Protein AF-A0A0U1KZV7-F1 (afdb_monomer_lite)

Radius of gyration: 24.05 Å; chains: 1; bounding box: 37×30×98 Å

Sequence (138 aa):
MQKAAKTYLAEHKTSRLTDEKVMAELAANLSADLVVVVELSQVRQDRMHTFWFDETYVASDIVLKCYAYSSLLDRFDMIKAVKYDRESESIDTNIDIIFKDLTEQMLVKLPYKRIPLAGFEKPDPLTTNLQQIKKLPD

Foldseek 3Di:
DVVQVVVCCVVCVVPPCLDLVNQLVVCVSVVHQKDKDKDFPDWDWDWDDDPVDPFIKIFTWTKMKMWMAGPVVRDIDIDIFTDGDIGTPVDPPPPVVVVVVSVVVRLVVPPPVDDPPPDDDPPDPVVVPPVVVPDDDD

Structure (mmCIF, N/CA/C/O backbone):
data_AF-A0A0U1KZV7-F1
#
_entry.id   AF-A0A0U1KZV7-F1
#
loop_
_atom_site.group_PDB
_atom_site.id
_atom_site.type_symbol
_atom_site.label_atom_id
_atom_site.label_alt_id
_atom_site.label_comp_id
_atom_site.label_asym_id
_atom_site.label_entity_id
_atom_site.label_seq_id
_atom_site.pdbx_PDB_ins_code
_atom_site.Cartn_x
_atom_site.Cartn_y
_atom_site.Cartn_z
_atom_site.occupancy
_atom_site.B_iso_or_equiv
_atom_site.auth_seq_id
_atom_site.auth_comp_id
_atom_site.auth_asym_id
_atom_site.auth_atom_id
_atom_site.pdbx_PDB_model_num
ATOM 1 N N . MET A 1 1 ? -1.461 -12.520 19.090 1.00 52.16 1 MET A N 1
ATOM 2 C CA . MET A 1 1 ? -1.944 -11.647 17.994 1.00 52.16 1 MET A CA 1
ATOM 3 C C . MET A 1 1 ? -1.812 -12.270 16.599 1.00 52.16 1 MET A C 1
ATOM 5 O O . MET A 1 1 ? -2.830 -12.378 15.935 1.00 52.16 1 MET A O 1
ATOM 9 N N . GLN A 1 2 ? -0.641 -12.761 16.155 1.00 58.41 2 GLN A N 1
ATOM 10 C CA . GLN A 1 2 ? -0.469 -13.280 14.774 1.00 58.41 2 GLN A CA 1
ATOM 11 C C . GLN A 1 2 ? -1.432 -14.414 14.361 1.00 58.41 2 GLN A C 1
ATOM 13 O O . GLN A 1 2 ? -1.822 -14.490 13.201 1.00 58.41 2 GLN A O 1
ATOM 18 N N . LYS A 1 3 ? -1.832 -15.292 15.294 1.00 67.81 3 LYS A N 1
ATOM 19 C CA . LYS A 1 3 ? -2.778 -16.387 15.014 1.00 67.81 3 LYS A CA 1
ATOM 20 C C . LYS A 1 3 ? -4.194 -15.869 14.726 1.00 67.81 3 LYS A C 1
ATOM 22 O O . LYS A 1 3 ? -4.798 -16.316 13.767 1.00 67.81 3 LYS A O 1
ATOM 27 N N . ALA A 1 4 ? -4.668 -14.882 15.491 1.00 64.19 4 ALA A N 1
ATOM 28 C CA . ALA A 1 4 ? -5.998 -14.291 15.325 1.00 64.19 4 ALA A CA 1
ATOM 29 C C . ALA A 1 4 ? -6.135 -13.541 13.990 1.00 64.19 4 ALA A C 1
ATOM 31 O O . ALA A 1 4 ? -7.103 -13.752 13.271 1.00 64.19 4 ALA A O 1
ATOM 32 N N . ALA A 1 5 ? -5.119 -12.758 13.607 1.00 65.62 5 ALA A N 1
ATOM 33 C CA . ALA A 1 5 ? -5.099 -12.075 12.312 1.00 65.62 5 ALA A CA 1
ATOM 34 C C . ALA A 1 5 ? -5.108 -13.066 11.132 1.00 65.62 5 ALA A C 1
ATOM 36 O O . ALA A 1 5 ? -5.839 -12.874 10.166 1.00 65.62 5 ALA A O 1
ATOM 37 N N . LYS A 1 6 ? -4.337 -14.162 11.224 1.00 68.88 6 LYS A N 1
ATOM 38 C CA . LYS A 1 6 ? -4.320 -15.217 10.196 1.00 68.88 6 LYS A CA 1
ATOM 39 C C . LYS A 1 6 ? -5.648 -15.971 10.104 1.00 68.88 6 LYS A C 1
ATOM 41 O O . LYS A 1 6 ? -6.075 -16.281 8.997 1.00 68.88 6 LYS A O 1
ATOM 46 N N . THR A 1 7 ? -6.289 -16.256 11.237 1.00 69.06 7 THR A N 1
ATOM 47 C CA . THR A 1 7 ? -7.605 -16.910 11.283 1.00 69.06 7 THR A CA 1
ATOM 48 C C . THR A 1 7 ? -8.684 -16.019 10.672 1.00 69.06 7 THR A C 1
ATOM 50 O O . THR A 1 7 ? -9.383 -16.470 9.771 1.00 69.06 7 THR A O 1
ATOM 53 N N . TYR A 1 8 ? -8.735 -14.738 11.048 1.00 67.69 8 TYR A N 1
ATOM 54 C CA . TYR A 1 8 ? -9.686 -13.784 10.473 1.00 67.69 8 TYR A CA 1
ATOM 55 C C . TYR A 1 8 ? -9.515 -13.658 8.954 1.00 67.69 8 TYR A C 1
ATOM 57 O O . TYR A 1 8 ? -10.482 -13.706 8.203 1.00 67.69 8 TYR A O 1
ATOM 65 N N . LEU A 1 9 ? -8.271 -13.573 8.474 1.00 67.25 9 LEU A N 1
ATOM 66 C CA . LEU A 1 9 ? -7.986 -13.480 7.041 1.00 67.25 9 LEU A CA 1
ATOM 67 C C . LEU A 1 9 ? -8.381 -14.755 6.274 1.00 67.25 9 LEU A C 1
ATOM 69 O O . LEU A 1 9 ? -8.718 -14.681 5.096 1.00 67.25 9 LEU A O 1
ATOM 73 N N . ALA A 1 10 ? -8.357 -15.921 6.929 1.00 67.31 10 ALA A N 1
ATOM 74 C CA . ALA A 1 10 ? -8.824 -17.179 6.352 1.00 67.31 10 ALA A CA 1
ATOM 75 C C . ALA A 1 10 ? -10.360 -17.272 6.308 1.00 67.31 10 ALA A C 1
ATOM 77 O O . ALA A 1 10 ? -10.899 -17.776 5.323 1.00 67.31 10 ALA A O 1
ATOM 78 N N . GLU A 1 11 ? -11.046 -16.764 7.335 1.00 66.12 11 GLU A N 1
ATOM 79 C CA . GLU A 1 11 ? -12.513 -16.748 7.455 1.00 66.12 11 GLU A CA 1
ATOM 80 C C . GLU A 1 11 ? -13.165 -15.691 6.548 1.00 66.12 11 GLU A C 1
ATOM 82 O O . GLU A 1 11 ? -14.258 -15.899 6.027 1.00 66.12 11 GLU A O 1
ATOM 87 N N . HIS A 1 12 ? -12.455 -14.594 6.280 1.00 64.62 12 HIS A N 1
ATOM 88 C CA . HIS A 1 12 ? -12.944 -13.429 5.541 1.00 64.62 12 HIS A CA 1
ATOM 89 C C . HIS A 1 12 ? -12.251 -13.228 4.183 1.00 64.62 12 HIS A C 1
ATOM 91 O O . HIS A 1 12 ? -12.159 -12.108 3.685 1.00 64.62 12 HIS A O 1
ATOM 97 N N . LYS A 1 13 ? -11.789 -14.313 3.541 1.00 57.16 13 LYS A N 1
ATOM 98 C CA . LYS A 1 13 ? -11.101 -14.285 2.228 1.00 57.16 13 LYS A CA 1
ATOM 99 C C . LYS A 1 13 ? -11.862 -13.548 1.116 1.00 57.16 13 LYS A C 1
ATOM 101 O O . LYS A 1 13 ? -11.240 -13.089 0.164 1.00 57.16 13 LYS A O 1
ATOM 106 N N . THR A 1 14 ? -13.188 -13.477 1.208 1.00 56.88 14 THR A N 1
ATOM 107 C CA . THR A 1 14 ? -14.071 -12.807 0.238 1.00 56.88 14 THR A CA 1
ATOM 108 C C . THR A 1 14 ? -14.452 -11.382 0.634 1.00 56.88 14 THR A C 1
ATOM 110 O O . THR A 1 14 ? -15.056 -10.673 -0.170 1.00 56.88 14 THR A O 1
ATOM 113 N N . SER A 1 15 ? -14.128 -10.949 1.852 1.00 64.25 15 SER A N 1
ATOM 114 C CA . SER A 1 15 ? -14.385 -9.588 2.317 1.00 64.25 15 SER A CA 1
ATOM 115 C C . SER A 1 15 ? -13.440 -8.617 1.619 1.00 64.25 15 SER A C 1
ATOM 117 O O . SER A 1 15 ? -12.231 -8.846 1.563 1.00 64.25 15 SER A O 1
ATOM 119 N N . ARG A 1 16 ? -13.961 -7.490 1.128 1.00 76.75 16 ARG A N 1
ATOM 120 C CA . ARG A 1 16 ? -13.117 -6.375 0.689 1.00 76.75 16 ARG A CA 1
ATOM 121 C C . ARG A 1 16 ? -12.458 -5.747 1.915 1.00 76.75 16 ARG A C 1
ATOM 123 O O . ARG A 1 16 ? -13.036 -4.899 2.580 1.00 76.75 16 ARG A O 1
ATOM 130 N N . LEU A 1 17 ? -11.227 -6.166 2.205 1.00 79.25 17 LEU A N 1
ATOM 131 C CA . LEU A 1 17 ? -10.412 -5.637 3.311 1.00 79.25 17 LEU A CA 1
ATOM 132 C C . LEU A 1 17 ? -10.091 -4.138 3.169 1.00 79.25 17 LEU A C 1
ATOM 134 O O . LEU A 1 17 ? -9.570 -3.538 4.099 1.00 79.25 17 LEU A O 1
ATOM 138 N N . THR A 1 18 ? -10.391 -3.545 2.014 1.00 82.12 18 THR A N 1
ATOM 139 C CA . THR A 1 18 ? -10.275 -2.111 1.731 1.00 82.12 18 THR A CA 1
ATOM 140 C C . THR A 1 18 ? -11.482 -1.301 2.208 1.00 82.12 18 THR A C 1
ATOM 142 O O . THR A 1 18 ? -11.434 -0.075 2.166 1.00 82.12 18 THR A O 1
ATOM 145 N N . ASP A 1 19 ? -12.579 -1.959 2.601 1.00 87.56 19 ASP A N 1
ATOM 146 C CA . ASP A 1 19 ? -13.789 -1.282 3.060 1.00 87.56 19 ASP A CA 1
ATOM 147 C C . ASP A 1 19 ? -13.629 -0.827 4.515 1.00 87.56 19 ASP A C 1
ATOM 149 O O . ASP A 1 19 ? -13.275 -1.611 5.397 1.00 87.56 19 ASP A O 1
ATOM 153 N N . GLU A 1 20 ? -13.970 0.433 4.778 1.00 88.69 20 GLU A N 1
ATOM 154 C CA . GLU A 1 20 ? -13.877 1.064 6.099 1.00 88.69 20 GLU A CA 1
ATOM 155 C C . GLU A 1 20 ? -14.544 0.235 7.203 1.00 88.69 20 GLU A C 1
ATOM 157 O O . GLU A 1 20 ? -13.929 -0.021 8.234 1.00 88.69 20 GLU A O 1
ATOM 162 N N . LYS A 1 21 ? -15.767 -0.261 6.967 1.00 89.56 21 LYS A N 1
ATOM 163 C CA . LYS A 1 21 ? -16.503 -1.079 7.947 1.00 89.56 21 LYS A CA 1
ATOM 164 C C . LYS A 1 21 ? -15.750 -2.353 8.320 1.00 89.56 21 LYS A C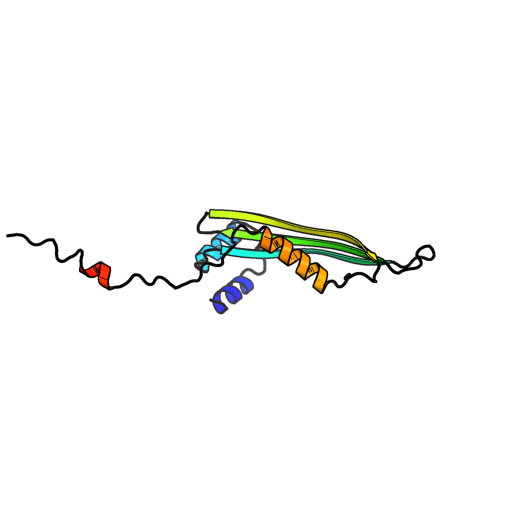 1
ATOM 166 O O . LYS A 1 21 ? -15.669 -2.695 9.493 1.00 89.56 21 LYS A O 1
ATOM 171 N N . VAL A 1 22 ? -15.160 -3.022 7.330 1.00 88.94 22 VAL A N 1
ATOM 172 C CA . VAL A 1 22 ? -14.393 -4.256 7.542 1.00 88.94 22 VAL A CA 1
ATOM 173 C C . VAL A 1 22 ? -13.108 -3.955 8.312 1.00 88.94 22 VAL A C 1
ATOM 175 O O . VAL A 1 22 ? -12.718 -4.726 9.186 1.00 88.94 22 VAL A O 1
ATOM 178 N N . MET A 1 23 ? -12.455 -2.827 8.024 1.00 89.75 23 MET A N 1
ATOM 179 C CA . MET A 1 23 ? -11.261 -2.396 8.754 1.00 89.75 23 MET A CA 1
ATOM 180 C C . MET A 1 23 ? -11.578 -1.974 10.194 1.00 89.75 23 MET A C 1
ATOM 182 O O . MET A 1 23 ? -10.802 -2.293 11.094 1.00 89.75 23 MET A O 1
ATOM 186 N N . ALA A 1 24 ? -12.719 -1.323 10.426 1.00 89.44 24 ALA A N 1
ATOM 187 C CA . ALA A 1 24 ? -13.199 -0.961 11.756 1.00 89.44 24 ALA A CA 1
ATOM 188 C C . ALA A 1 24 ? -13.547 -2.200 12.594 1.00 89.44 24 ALA A C 1
ATOM 190 O O . ALA A 1 24 ? -13.107 -2.322 13.738 1.00 89.44 24 ALA A O 1
ATOM 191 N N . GLU A 1 25 ? -14.253 -3.168 12.005 1.00 89.88 25 GLU A N 1
ATOM 192 C CA . GLU A 1 25 ? -14.519 -4.467 12.632 1.00 89.88 25 GLU A CA 1
ATOM 193 C C . GLU A 1 25 ? -13.220 -5.213 12.952 1.00 89.88 25 GLU A C 1
ATOM 195 O O . GLU A 1 25 ? -13.065 -5.742 14.053 1.00 89.88 25 GLU A O 1
ATOM 200 N N . LEU A 1 26 ? -12.247 -5.216 12.032 1.00 87.31 26 LEU A N 1
ATOM 201 C CA . LEU A 1 26 ? -10.937 -5.819 12.276 1.00 87.31 26 LEU A CA 1
ATOM 202 C C . LEU A 1 26 ? -10.212 -5.133 13.443 1.00 87.31 26 LEU A C 1
ATOM 204 O O . LEU A 1 26 ? -9.639 -5.817 14.293 1.00 87.31 26 LEU A O 1
ATOM 208 N N . ALA A 1 27 ? -10.247 -3.800 13.499 1.00 88.31 27 ALA A N 1
ATOM 209 C CA . ALA A 1 27 ? -9.641 -3.028 14.577 1.00 88.31 27 ALA A CA 1
ATOM 210 C C . ALA A 1 27 ? -10.268 -3.384 15.931 1.00 88.31 27 ALA A C 1
ATOM 212 O O . ALA A 1 27 ? -9.542 -3.643 16.890 1.00 88.31 27 ALA A O 1
ATOM 213 N N . ALA A 1 28 ? -11.598 -3.488 15.998 1.00 88.19 28 ALA A N 1
ATOM 214 C CA . ALA A 1 28 ? -12.313 -3.888 17.207 1.00 88.19 28 ALA A CA 1
ATOM 215 C C . ALA A 1 28 ? -11.988 -5.336 17.619 1.00 88.19 28 ALA A C 1
ATOM 217 O O . ALA A 1 28 ? -11.589 -5.586 18.760 1.00 88.19 28 ALA A O 1
ATOM 218 N N . ASN A 1 29 ? -12.075 -6.281 16.679 1.00 87.69 29 ASN A N 1
ATOM 219 C CA . ASN A 1 29 ? -11.855 -7.710 16.925 1.00 87.69 29 ASN A CA 1
ATOM 220 C C . ASN A 1 29 ? -10.423 -8.026 17.368 1.00 87.69 29 ASN A C 1
ATOM 222 O O . ASN A 1 29 ? -10.200 -8.927 18.178 1.00 87.69 29 ASN A O 1
ATOM 226 N N . LEU A 1 30 ? -9.441 -7.299 16.834 1.00 86.25 30 LEU A N 1
ATOM 227 C CA . LEU A 1 30 ? -8.032 -7.466 17.189 1.00 86.25 30 LEU A CA 1
ATOM 228 C C . LEU A 1 30 ? -7.573 -6.512 18.298 1.00 86.25 30 LEU A C 1
ATOM 230 O O . LEU A 1 30 ? -6.414 -6.603 18.706 1.00 86.25 30 LEU A O 1
ATOM 234 N N . SER A 1 31 ? -8.458 -5.632 18.780 1.00 86.25 31 SER A N 1
ATOM 235 C CA . SER A 1 31 ? -8.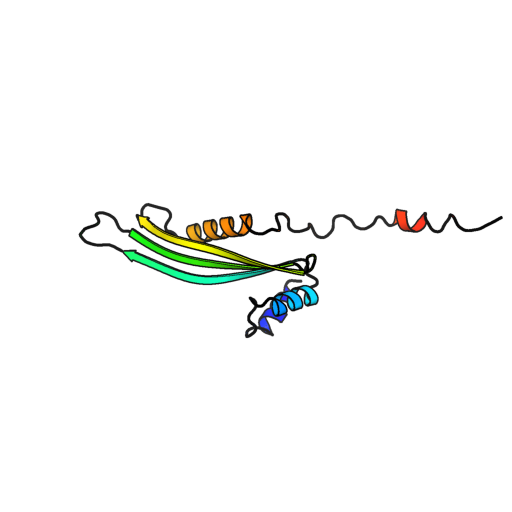128 -4.543 19.710 1.00 86.25 31 SER A CA 1
ATOM 236 C C . SER A 1 31 ? -6.909 -3.740 19.231 1.00 86.25 31 SER A C 1
ATOM 238 O O . SER A 1 31 ? -5.960 -3.517 19.979 1.00 86.25 31 SER A O 1
ATOM 240 N N . ALA A 1 32 ? -6.906 -3.382 17.945 1.00 84.19 32 ALA A N 1
ATOM 241 C CA . ALA A 1 32 ? -5.829 -2.649 17.298 1.00 84.19 32 ALA A CA 1
ATOM 242 C C . ALA A 1 32 ? -6.144 -1.147 17.239 1.00 84.19 32 ALA A C 1
ATOM 244 O O . ALA A 1 32 ? -7.244 -0.747 16.855 1.00 84.19 32 ALA A O 1
ATOM 245 N N . ASP A 1 33 ? -5.146 -0.316 17.547 1.00 85.50 33 ASP A N 1
ATOM 246 C CA . ASP A 1 33 ? -5.238 1.150 17.430 1.00 85.50 33 ASP A CA 1
ATOM 247 C C . ASP A 1 33 ? -5.274 1.619 15.963 1.00 85.50 33 ASP A C 1
ATOM 249 O O . ASP A 1 33 ? -5.795 2.689 15.627 1.00 85.50 33 ASP A O 1
ATOM 253 N N . LEU A 1 34 ? -4.679 0.808 15.083 1.00 85.81 34 LEU A N 1
ATOM 254 C CA . LEU A 1 34 ? -4.518 1.081 13.665 1.00 85.81 34 LEU A CA 1
ATOM 255 C C . LEU A 1 34 ? -4.582 -0.216 12.855 1.00 85.81 34 LEU A C 1
ATOM 257 O O . LEU A 1 34 ? -3.921 -1.204 13.184 1.00 85.81 34 LEU A O 1
ATOM 261 N N . VAL A 1 35 ? -5.312 -0.177 11.747 1.00 87.94 35 VAL A N 1
ATOM 262 C CA . VAL A 1 35 ? -5.323 -1.220 10.720 1.00 87.94 35 VAL A CA 1
ATOM 263 C C . VAL A 1 35 ? -4.833 -0.612 9.418 1.00 87.94 35 VAL A C 1
ATOM 265 O O . VAL A 1 35 ? -5.334 0.425 8.995 1.00 87.94 35 VAL A O 1
ATOM 268 N N . VAL A 1 36 ? -3.863 -1.264 8.777 1.00 88.12 36 VAL A N 1
ATOM 269 C CA . VAL A 1 36 ? -3.314 -0.842 7.485 1.00 88.12 36 VAL A CA 1
ATOM 270 C C . VAL A 1 36 ? -3.436 -1.987 6.489 1.00 88.12 36 VAL A C 1
ATOM 272 O O . VAL A 1 36 ? -3.044 -3.116 6.786 1.00 88.12 36 VAL A O 1
ATOM 275 N N . VAL A 1 37 ? -3.964 -1.691 5.306 1.00 88.88 37 VAL A N 1
ATOM 276 C CA . VAL A 1 37 ? -4.107 -2.627 4.190 1.00 88.88 37 VAL A CA 1
ATOM 277 C C . VAL A 1 37 ? -3.452 -2.013 2.962 1.00 88.88 37 VAL A C 1
ATOM 279 O O . VAL A 1 37 ? -3.743 -0.879 2.595 1.00 88.88 37 VAL A O 1
ATOM 282 N N . VAL A 1 38 ? -2.561 -2.766 2.320 1.00 88.31 38 VAL A N 1
ATOM 283 C CA . VAL A 1 38 ? -1.899 -2.347 1.082 1.00 88.31 38 VAL A CA 1
ATOM 284 C C . VAL A 1 38 ? -2.466 -3.157 -0.075 1.00 88.31 38 VAL A C 1
ATOM 286 O O . VAL A 1 38 ? -2.464 -4.386 -0.043 1.00 88.31 38 VAL A O 1
ATOM 289 N N . GLU A 1 39 ? -2.949 -2.461 -1.096 1.00 90.00 39 GLU A N 1
ATOM 290 C CA . GLU A 1 39 ? -3.461 -3.035 -2.333 1.00 90.00 39 GLU A CA 1
ATOM 291 C C . GLU A 1 39 ? -2.524 -2.677 -3.485 1.00 90.00 39 GLU A C 1
ATOM 293 O O . GLU A 1 39 ? -2.271 -1.503 -3.784 1.00 90.00 39 GLU A O 1
ATOM 298 N N . LEU A 1 40 ? -2.056 -3.711 -4.176 1.00 89.69 40 LEU A N 1
ATOM 299 C CA . LEU A 1 40 ? -1.378 -3.572 -5.450 1.00 89.69 40 LEU A CA 1
ATOM 300 C C . LEU A 1 40 ? -2.416 -3.545 -6.571 1.00 89.69 40 LEU A C 1
ATOM 302 O O . LEU A 1 40 ? -2.810 -4.582 -7.097 1.00 89.69 40 LEU A O 1
ATOM 306 N N . SER A 1 41 ? -2.899 -2.347 -6.889 1.00 88.62 41 SER A N 1
ATOM 307 C CA . SER A 1 41 ? -4.037 -2.182 -7.801 1.00 88.62 41 SER A CA 1
ATOM 308 C C . SER A 1 41 ? -3.664 -2.319 -9.276 1.00 88.62 41 SER A C 1
ATOM 310 O O . SER A 1 41 ? -4.498 -2.710 -10.088 1.00 88.62 41 SER A O 1
ATOM 312 N N . GLN A 1 42 ? -2.417 -1.999 -9.628 1.00 90.50 42 GLN A N 1
ATOM 313 C CA . GLN A 1 42 ? -1.923 -2.108 -10.992 1.00 90.50 42 GLN A CA 1
ATOM 314 C C . GLN A 1 42 ? -0.416 -2.342 -10.992 1.00 90.50 42 GLN A C 1
ATOM 316 O O . GLN A 1 42 ? 0.315 -1.677 -10.258 1.00 90.50 42 GLN A O 1
ATOM 321 N N . VAL A 1 43 ? 0.027 -3.271 -11.839 1.00 92.50 43 VAL A N 1
ATOM 322 C CA . VAL A 1 43 ? 1.435 -3.484 -12.176 1.00 92.50 43 VAL A CA 1
ATOM 323 C C . VAL A 1 43 ? 1.519 -3.801 -13.650 1.00 92.50 43 VAL A C 1
ATOM 325 O O . VAL A 1 43 ? 1.067 -4.859 -14.090 1.00 92.50 43 VAL A O 1
ATOM 328 N N . ARG A 1 44 ? 2.122 -2.898 -14.409 1.00 91.12 44 ARG A N 1
ATOM 329 C CA . ARG A 1 44 ? 2.584 -3.179 -15.757 1.00 91.12 44 ARG A CA 1
ATOM 330 C C . ARG A 1 44 ? 3.992 -2.645 -15.904 1.00 91.12 44 ARG A C 1
ATOM 332 O O . ARG A 1 44 ? 4.280 -1.521 -15.498 1.00 91.12 44 ARG A O 1
ATOM 339 N N . GLN A 1 45 ? 4.857 -3.466 -16.473 1.00 89.31 45 GLN A N 1
ATOM 340 C CA . GLN A 1 45 ? 6.209 -3.066 -16.793 1.00 89.31 45 GLN A CA 1
ATOM 341 C C . GLN A 1 45 ? 6.570 -3.657 -18.147 1.00 89.31 45 GLN A C 1
ATOM 343 O O . GLN A 1 45 ? 6.633 -4.876 -18.300 1.00 89.31 45 GLN A O 1
ATOM 348 N N . ASP A 1 46 ? 6.761 -2.783 -19.127 1.00 89.88 46 ASP A N 1
ATOM 349 C CA . ASP A 1 46 ? 6.988 -3.166 -20.513 1.00 89.88 46 ASP A CA 1
ATOM 350 C C . ASP A 1 46 ? 8.393 -2.747 -20.931 1.00 89.88 46 ASP A C 1
ATOM 352 O O . ASP A 1 46 ? 8.766 -1.573 -20.854 1.00 89.88 46 ASP A O 1
ATOM 356 N N . ARG A 1 47 ? 9.176 -3.716 -21.405 1.00 87.81 47 ARG A N 1
ATOM 357 C CA . ARG A 1 47 ? 10.504 -3.472 -21.964 1.00 87.81 47 ARG A CA 1
ATOM 358 C C . ARG A 1 47 ? 10.373 -3.168 -23.451 1.00 87.81 47 ARG A C 1
ATOM 360 O O . ARG A 1 47 ? 9.793 -3.948 -24.205 1.00 87.81 47 ARG A O 1
ATOM 367 N N . MET A 1 48 ? 10.906 -2.031 -23.873 1.00 86.69 48 MET A N 1
ATOM 368 C CA . MET A 1 48 ? 10.811 -1.528 -25.237 1.00 86.69 48 MET A CA 1
ATOM 369 C C . MET A 1 48 ? 12.204 -1.329 -25.816 1.00 86.69 48 MET A C 1
ATOM 371 O O . MET A 1 48 ? 12.998 -0.540 -25.310 1.00 86.69 48 MET A O 1
ATOM 375 N N . HIS A 1 49 ? 12.464 -2.001 -26.930 1.00 81.25 49 HIS A N 1
ATOM 376 C CA . HIS A 1 49 ? 13.616 -1.750 -27.778 1.00 81.25 49 HIS A CA 1
ATOM 377 C C . HIS A 1 49 ? 13.087 -1.483 -29.185 1.00 81.25 49 HIS A C 1
ATOM 379 O O . HIS A 1 49 ? 12.392 -2.321 -29.759 1.00 81.25 49 HIS A O 1
ATOM 385 N N . THR A 1 50 ? 13.399 -0.327 -29.763 1.00 72.50 50 THR A N 1
ATOM 386 C CA . THR A 1 50 ? 13.065 -0.051 -31.167 1.00 72.50 50 THR A CA 1
ATOM 387 C C . THR A 1 50 ? 14.300 0.417 -31.898 1.00 72.50 50 THR A C 1
ATOM 389 O O . THR A 1 50 ? 15.130 1.078 -31.298 1.00 72.50 50 THR A O 1
ATOM 392 N N . PHE A 1 51 ? 14.365 0.155 -33.201 1.00 68.81 51 PHE A N 1
ATOM 393 C CA . PHE A 1 51 ? 15.478 0.543 -34.074 1.00 68.81 51 PHE A CA 1
ATOM 394 C C . PHE A 1 51 ? 15.875 2.036 -33.998 1.00 68.81 51 PHE A C 1
ATOM 396 O O . PHE A 1 51 ? 17.004 2.383 -34.310 1.00 68.81 51 PHE A O 1
ATOM 403 N N . TRP A 1 52 ? 14.962 2.916 -33.571 1.00 69.25 52 TRP A N 1
ATOM 404 C CA . TRP A 1 52 ? 15.200 4.355 -33.394 1.00 69.25 52 TRP A CA 1
ATOM 405 C C . TRP A 1 52 ? 15.835 4.743 -32.052 1.00 69.25 52 TRP A C 1
ATOM 407 O O . TRP A 1 52 ? 16.225 5.894 -31.877 1.00 69.25 52 TRP A O 1
ATOM 417 N N . PHE A 1 53 ? 15.887 3.820 -31.093 1.00 65.06 53 PHE A N 1
ATOM 418 C CA . PHE A 1 53 ? 16.450 4.040 -29.769 1.00 65.06 53 PHE A CA 1
ATOM 419 C C . PHE A 1 53 ? 17.715 3.194 -29.641 1.00 65.06 53 PHE A C 1
ATOM 421 O O . PHE A 1 53 ? 17.654 1.977 -29.777 1.00 65.06 53 PHE A O 1
ATOM 428 N N . ASP A 1 54 ? 18.842 3.851 -29.374 1.00 75.25 54 ASP A N 1
ATOM 429 C CA . ASP A 1 54 ? 20.148 3.196 -29.194 1.00 75.25 54 ASP A CA 1
ATOM 430 C C . ASP A 1 54 ? 20.229 2.422 -27.858 1.00 75.25 54 ASP A C 1
ATOM 432 O O . ASP A 1 54 ? 21.129 1.619 -27.630 1.00 75.25 54 ASP A O 1
ATOM 436 N N . GLU A 1 55 ? 19.249 2.640 -26.973 1.00 79.31 55 GLU A N 1
ATOM 437 C CA . GLU A 1 55 ? 19.128 2.002 -25.665 1.00 79.31 55 GLU A CA 1
ATOM 438 C C . GLU A 1 55 ? 17.763 1.327 -25.480 1.00 79.31 55 GLU A C 1
ATOM 440 O O . GLU A 1 55 ? 16.744 1.725 -26.056 1.00 79.31 55 GLU A O 1
ATOM 445 N N . THR A 1 56 ? 17.737 0.313 -24.613 1.00 85.38 56 THR A N 1
ATOM 446 C CA . THR A 1 56 ? 16.489 -0.318 -24.176 1.00 85.38 56 THR A CA 1
ATOM 447 C C . THR A 1 56 ? 15.831 0.529 -23.095 1.00 85.38 56 THR A C 1
ATOM 449 O O . THR A 1 56 ? 16.489 0.973 -22.157 1.00 85.38 56 THR A O 1
ATOM 452 N N . TYR A 1 57 ? 14.522 0.732 -23.208 1.00 87.50 57 TYR A N 1
ATOM 453 C CA . TYR A 1 57 ? 13.728 1.475 -22.236 1.00 87.50 57 TYR A CA 1
ATOM 454 C C . TYR A 1 57 ? 12.767 0.553 -21.499 1.00 87.50 57 TYR A C 1
ATOM 456 O O . TYR A 1 57 ? 12.278 -0.434 -22.052 1.00 87.50 57 TYR A O 1
ATOM 464 N N . VAL A 1 58 ? 12.431 0.927 -20.272 1.00 89.06 58 VAL A N 1
ATOM 465 C CA . VAL A 1 58 ? 11.408 0.271 -19.465 1.00 89.06 58 VAL A CA 1
ATOM 466 C C . VAL A 1 58 ? 10.310 1.284 -19.166 1.00 89.06 58 VAL A C 1
ATOM 468 O O . VAL A 1 58 ? 10.558 2.331 -18.570 1.00 89.06 58 VAL A O 1
ATOM 471 N N . ALA A 1 59 ? 9.093 0.986 -19.612 1.00 89.06 59 ALA A N 1
ATOM 472 C CA . ALA A 1 59 ? 7.896 1.740 -19.266 1.00 89.06 59 ALA A CA 1
ATOM 473 C C . ALA A 1 59 ? 7.230 1.082 -18.055 1.00 89.06 59 ALA A C 1
ATOM 475 O O . ALA A 1 59 ? 6.868 -0.091 -18.116 1.00 89.06 59 ALA A O 1
ATOM 476 N N . SER A 1 60 ? 7.067 1.832 -16.970 1.00 90.38 60 SER A N 1
ATOM 477 C CA . SER A 1 60 ? 6.476 1.352 -15.720 1.00 90.38 60 SER A CA 1
ATOM 478 C C . SER A 1 60 ? 5.150 2.058 -15.462 1.00 90.38 60 SER A C 1
ATOM 480 O O . SER A 1 60 ? 5.085 3.283 -15.506 1.00 90.38 60 SER A O 1
ATOM 482 N N . ASP A 1 61 ? 4.111 1.280 -15.171 1.00 92.62 61 ASP A N 1
ATOM 483 C CA . ASP A 1 61 ? 2.779 1.733 -14.772 1.00 92.62 61 ASP A CA 1
ATOM 484 C C . ASP A 1 61 ? 2.341 0.918 -13.548 1.00 92.62 61 ASP A C 1
ATOM 486 O O . ASP A 1 61 ? 1.797 -0.187 -13.649 1.00 92.62 61 ASP A O 1
ATOM 490 N N . ILE A 1 62 ? 2.694 1.431 -12.370 1.00 92.38 62 ILE A N 1
ATOM 491 C CA . ILE A 1 62 ? 2.516 0.753 -11.086 1.00 92.38 62 ILE A CA 1
ATOM 492 C C . ILE A 1 62 ? 1.711 1.655 -10.161 1.00 92.38 62 ILE A C 1
ATOM 494 O O . ILE A 1 62 ? 2.062 2.816 -9.942 1.00 92.38 62 ILE A O 1
ATOM 498 N N . VAL A 1 63 ? 0.646 1.106 -9.576 1.00 92.69 63 VAL A N 1
ATOM 499 C CA . VAL A 1 63 ? -0.230 1.815 -8.642 1.00 92.69 63 VAL A CA 1
ATOM 500 C C . VAL A 1 63 ? -0.392 1.019 -7.356 1.00 92.69 63 VAL A C 1
ATOM 502 O O . VAL A 1 63 ? -1.047 -0.030 -7.326 1.00 92.69 63 VAL A O 1
ATOM 505 N N . LEU A 1 64 ? 0.118 1.595 -6.272 1.00 92.69 64 LEU A N 1
ATOM 506 C CA . LEU A 1 64 ? -0.068 1.122 -4.908 1.00 92.69 64 LEU A CA 1
ATOM 507 C C . LEU A 1 64 ? -1.080 1.998 -4.170 1.00 92.69 64 LEU A C 1
ATOM 509 O O . LEU A 1 64 ? -1.039 3.232 -4.238 1.00 92.69 64 LEU A O 1
ATOM 513 N N . LYS A 1 65 ? -1.980 1.353 -3.431 1.00 92.31 65 LYS A N 1
ATOM 514 C CA . LYS A 1 65 ? -2.922 2.018 -2.530 1.00 92.31 65 LYS A CA 1
ATOM 515 C C . LYS A 1 65 ? -2.715 1.517 -1.107 1.00 92.31 65 LYS A C 1
ATOM 517 O O . LYS A 1 65 ? -2.589 0.320 -0.878 1.00 92.31 65 LYS A O 1
ATOM 522 N N . CYS A 1 66 ? -2.687 2.441 -0.161 1.00 91.06 66 CYS A N 1
ATOM 523 C CA . CYS A 1 66 ? -2.742 2.189 1.269 1.00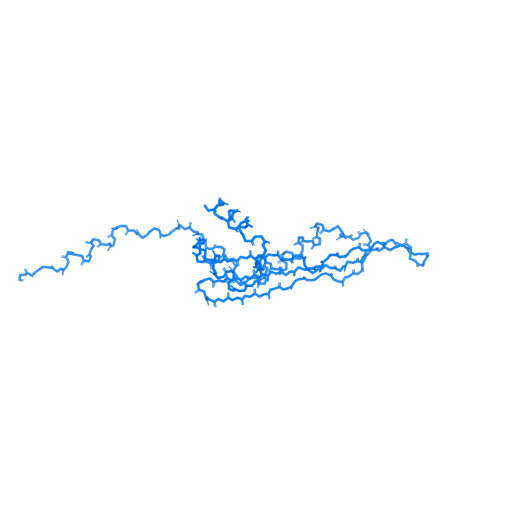 91.06 66 CYS A CA 1
ATOM 524 C C . CYS A 1 66 ? -4.127 2.576 1.744 1.00 91.06 66 CYS A C 1
ATOM 526 O O . CYS A 1 66 ? -4.566 3.692 1.470 1.00 91.06 66 CYS A O 1
ATOM 528 N N . TYR A 1 67 ? -4.753 1.713 2.514 1.00 90.62 67 TYR A N 1
ATOM 529 C CA . TYR A 1 67 ? -5.933 2.019 3.294 1.00 90.62 67 TYR A CA 1
ATOM 530 C C . TYR A 1 67 ? -5.527 1.945 4.755 1.00 90.62 67 TYR A C 1
ATOM 532 O O . TYR A 1 67 ? -4.889 0.975 5.171 1.00 90.62 67 TYR A O 1
ATOM 540 N N . ALA A 1 68 ? -5.853 2.970 5.526 1.00 90.31 68 ALA A N 1
ATOM 541 C CA . ALA A 1 68 ? -5.565 3.029 6.947 1.00 90.31 68 ALA A CA 1
ATOM 542 C C . ALA A 1 68 ? -6.840 3.387 7.704 1.00 90.31 68 ALA A C 1
ATOM 544 O O . ALA A 1 68 ? -7.520 4.344 7.349 1.00 90.31 68 ALA A O 1
ATOM 545 N N . TYR A 1 69 ? -7.148 2.628 8.748 1.00 90.31 69 TYR A N 1
ATOM 546 C CA . TYR A 1 69 ? -8.218 2.941 9.685 1.00 90.31 69 TYR A CA 1
ATOM 547 C C . TYR A 1 69 ? -7.633 3.067 11.086 1.00 90.31 69 TYR A C 1
ATOM 549 O O . TYR A 1 69 ? -6.962 2.144 11.555 1.00 90.31 69 TYR A O 1
ATOM 557 N N . SER A 1 70 ? -7.888 4.190 11.753 1.00 88.50 70 SER A N 1
ATOM 558 C CA . SER A 1 70 ? -7.526 4.400 13.154 1.00 88.50 70 SER A CA 1
ATOM 559 C C . SER A 1 70 ? -8.759 4.326 14.036 1.00 88.50 70 SER A C 1
ATOM 561 O O . SER A 1 70 ? -9.658 5.150 13.900 1.00 88.50 70 SER A O 1
ATOM 563 N N . SER A 1 71 ? -8.756 3.389 14.985 1.00 88.06 71 SER A N 1
ATOM 564 C CA . SER A 1 71 ? -9.820 3.252 15.987 1.00 88.06 71 SER A CA 1
ATOM 565 C C . SER A 1 71 ? -9.776 4.364 17.039 1.00 88.06 71 SER A C 1
ATOM 567 O O . SER A 1 71 ? -10.804 4.717 17.604 1.00 88.06 71 SER A O 1
ATOM 569 N N . LEU A 1 72 ? -8.601 4.968 17.263 1.00 86.31 72 LEU A N 1
ATOM 570 C CA . LEU A 1 72 ? -8.424 6.105 18.175 1.00 86.31 72 LEU A CA 1
ATOM 571 C C . LEU A 1 72 ? -9.079 7.392 17.661 1.00 86.31 72 LEU A C 1
ATOM 573 O O . LEU A 1 72 ? -9.571 8.191 18.453 1.00 86.31 72 LEU A O 1
ATOM 577 N N . LEU A 1 73 ? -9.032 7.613 16.345 1.00 86.12 73 LEU A N 1
ATOM 578 C CA . LEU A 1 73 ? -9.561 8.817 15.697 1.00 86.12 73 LEU A CA 1
ATOM 579 C C . LEU A 1 73 ? -10.880 8.568 14.957 1.00 86.12 73 LEU A C 1
ATOM 581 O O . LEU A 1 73 ? -11.418 9.514 14.389 1.00 86.12 73 LEU A O 1
ATOM 585 N N . ASP A 1 74 ? -11.342 7.316 14.933 1.00 85.62 74 ASP A N 1
ATOM 586 C CA . ASP A 1 74 ? -12.440 6.822 14.096 1.00 85.62 74 ASP A CA 1
ATOM 587 C C . ASP A 1 74 ? -12.354 7.352 12.656 1.00 85.62 74 ASP A C 1
ATOM 589 O O . ASP A 1 74 ? -13.267 7.978 12.120 1.00 85.62 74 ASP A O 1
ATOM 593 N N . ARG A 1 75 ? -11.168 7.194 12.057 1.00 88.06 75 ARG A N 1
ATOM 594 C CA . ARG A 1 75 ? -10.830 7.816 10.775 1.00 88.06 75 ARG A CA 1
ATOM 595 C C . ARG A 1 75 ? -10.296 6.799 9.788 1.00 88.06 75 ARG A C 1
ATOM 597 O O . ARG A 1 75 ? -9.365 6.056 10.099 1.00 88.06 75 ARG A O 1
ATOM 604 N N . PHE A 1 76 ? -10.838 6.861 8.578 1.00 88.94 76 PHE A N 1
ATOM 605 C CA . PHE A 1 76 ? -10.374 6.135 7.409 1.00 88.94 76 PHE A CA 1
ATOM 606 C C . PHE A 1 76 ? -9.629 7.062 6.443 1.00 88.94 76 PHE A C 1
ATOM 608 O O . PHE A 1 76 ? -10.138 8.112 6.050 1.00 88.94 76 PHE A O 1
ATOM 615 N N . ASP A 1 77 ? -8.432 6.658 6.031 1.00 88.25 77 ASP A N 1
ATOM 616 C CA . ASP A 1 77 ? -7.605 7.365 5.060 1.00 88.25 77 ASP A CA 1
ATOM 617 C C . ASP A 1 77 ? -7.180 6.419 3.929 1.00 88.25 77 ASP A C 1
ATOM 619 O O . ASP A 1 77 ? -6.799 5.269 4.155 1.00 88.25 77 ASP A O 1
ATOM 623 N N . MET A 1 78 ? -7.189 6.930 2.697 1.00 90.00 78 MET A N 1
ATOM 624 C CA . MET A 1 78 ? -6.658 6.236 1.525 1.00 90.00 78 MET A CA 1
ATOM 625 C C . MET A 1 78 ? -5.504 7.042 0.925 1.00 90.00 78 MET A C 1
ATOM 627 O O . MET A 1 78 ? -5.674 8.191 0.516 1.00 90.00 78 MET A O 1
ATOM 631 N N . ILE A 1 79 ? -4.337 6.416 0.812 1.00 90.38 79 ILE A N 1
ATOM 632 C CA . ILE A 1 79 ? -3.128 7.003 0.230 1.00 90.38 79 ILE A CA 1
ATOM 633 C C . ILE A 1 79 ? -2.793 6.258 -1.052 1.00 90.38 79 ILE A C 1
ATOM 635 O O . ILE A 1 79 ? -2.731 5.035 -1.070 1.00 90.38 79 ILE A O 1
ATOM 639 N N . LYS A 1 80 ? -2.521 6.995 -2.126 1.00 91.69 80 LYS A N 1
ATOM 640 C CA . LYS A 1 80 ? -2.110 6.432 -3.413 1.00 91.69 80 LYS A CA 1
ATOM 641 C C . LYS A 1 80 ? -0.675 6.848 -3.738 1.00 91.69 80 LYS A C 1
ATOM 643 O O . LYS A 1 80 ? -0.324 8.026 -3.613 1.00 91.69 80 LYS A O 1
ATOM 648 N N . ALA A 1 81 ? 0.130 5.886 -4.173 1.00 91.06 81 ALA A N 1
ATOM 649 C CA . ALA A 1 81 ? 1.451 6.093 -4.757 1.00 91.06 81 ALA A CA 1
ATOM 650 C C . ALA A 1 81 ? 1.478 5.478 -6.161 1.00 91.06 81 ALA A C 1
ATOM 652 O O . ALA A 1 81 ? 0.894 4.419 -6.396 1.00 91.06 81 ALA A O 1
ATOM 653 N N . VAL A 1 82 ? 2.094 6.184 -7.107 1.00 91.75 82 VAL A N 1
ATOM 654 C CA . VAL A 1 82 ? 2.091 5.816 -8.528 1.00 91.75 82 VAL A CA 1
ATOM 655 C C . VAL A 1 82 ? 3.485 6.002 -9.098 1.00 91.75 82 VAL A C 1
ATOM 657 O O . VAL A 1 82 ? 4.119 7.018 -8.822 1.00 91.75 82 VAL A O 1
ATOM 660 N N . LYS A 1 83 ? 3.916 5.058 -9.933 1.00 89.19 83 LYS A N 1
ATOM 661 C CA . LYS A 1 83 ? 5.027 5.228 -10.872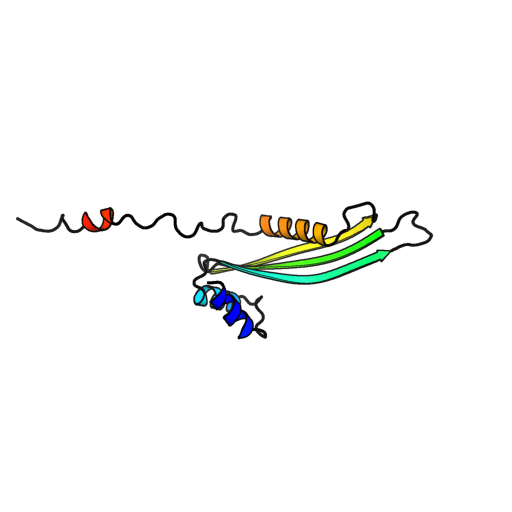 1.00 89.19 83 LYS A CA 1
ATOM 662 C C . LYS A 1 83 ? 4.448 5.123 -12.279 1.00 89.19 83 LYS A C 1
ATOM 664 O O . LYS A 1 83 ? 3.885 4.086 -12.621 1.00 89.19 83 LYS A O 1
ATOM 669 N N . TYR A 1 84 ? 4.551 6.206 -13.046 1.00 89.94 84 TYR A N 1
ATOM 670 C CA . TYR A 1 84 ? 4.157 6.254 -14.453 1.00 89.94 84 TYR A CA 1
ATOM 671 C C . TYR A 1 84 ? 5.258 6.949 -15.247 1.00 89.94 84 TYR A C 1
ATOM 673 O O . TYR A 1 84 ? 5.175 8.145 -15.505 1.00 89.94 84 TYR A O 1
ATOM 681 N N . ASP A 1 85 ? 6.310 6.203 -15.573 1.00 87.25 85 ASP A N 1
ATOM 682 C CA . ASP A 1 85 ? 7.496 6.743 -16.237 1.00 87.25 85 ASP A CA 1
ATOM 683 C C . ASP A 1 85 ? 8.059 5.761 -17.261 1.00 87.25 85 ASP A C 1
ATOM 685 O O . ASP A 1 85 ? 7.855 4.546 -17.183 1.00 87.25 85 ASP A O 1
ATOM 689 N N . ARG A 1 86 ? 8.809 6.313 -18.215 1.00 86.62 86 ARG A N 1
ATOM 690 C CA . ARG A 1 86 ? 9.644 5.561 -19.146 1.00 86.62 86 ARG A CA 1
ATOM 691 C C . ARG A 1 86 ? 11.096 5.955 -18.916 1.00 86.62 86 ARG A C 1
ATOM 693 O O . ARG A 1 86 ? 11.473 7.092 -19.184 1.00 86.62 86 ARG A O 1
ATOM 700 N N . GLU A 1 87 ? 11.901 5.004 -18.473 1.00 86.12 87 GLU A N 1
ATOM 701 C CA . GLU A 1 87 ? 13.303 5.215 -18.105 1.00 86.12 87 GLU A CA 1
ATOM 702 C C . GLU A 1 87 ? 14.209 4.309 -18.947 1.00 86.12 87 GLU A C 1
ATOM 704 O O . GLU A 1 87 ? 13.761 3.282 -19.462 1.00 86.12 87 GLU A O 1
ATOM 709 N N . SER A 1 88 ? 15.466 4.716 -19.154 1.00 81.88 88 SER A N 1
ATOM 710 C CA . SER A 1 88 ? 16.469 3.825 -19.753 1.00 81.88 88 SER A CA 1
ATOM 711 C C . SER A 1 88 ? 16.684 2.640 -18.815 1.00 81.88 88 SER A C 1
ATOM 713 O O . SER A 1 88 ? 16.679 2.806 -17.597 1.00 81.88 88 SER A O 1
ATOM 715 N N . GLU A 1 89 ? 16.893 1.446 -19.361 1.00 80.25 89 GLU A N 1
ATOM 716 C CA . GLU A 1 89 ? 17.194 0.250 -18.565 1.00 80.25 89 GLU A CA 1
ATOM 717 C C . GLU A 1 89 ? 18.503 0.386 -17.766 1.00 80.25 89 GLU A C 1
ATOM 719 O O . GLU A 1 89 ? 18.718 -0.334 -16.798 1.00 80.25 89 GLU A O 1
ATOM 724 N N . SER A 1 90 ? 19.361 1.341 -18.138 1.00 75.31 90 SER A N 1
ATOM 725 C CA . SER A 1 90 ? 20.554 1.711 -17.368 1.00 75.31 90 SER A CA 1
ATOM 726 C C . SER A 1 90 ? 20.255 2.396 -16.022 1.00 75.31 90 SER A C 1
ATOM 728 O O . SER A 1 90 ? 21.157 2.523 -15.196 1.00 75.31 90 SER A O 1
ATOM 730 N N . ILE A 1 91 ? 19.012 2.833 -15.793 1.00 76.44 91 ILE A N 1
ATOM 731 C CA . ILE A 1 91 ? 18.514 3.380 -14.521 1.00 76.44 91 ILE A CA 1
ATOM 732 C C . ILE A 1 91 ? 17.914 2.233 -13.688 1.00 76.44 91 ILE A C 1
ATOM 734 O O . ILE A 1 91 ? 17.571 1.185 -14.237 1.00 76.44 91 ILE A O 1
ATOM 738 N N . ASP A 1 92 ? 17.768 2.431 -12.371 1.00 75.06 92 ASP A N 1
ATOM 739 C CA . ASP A 1 92 ? 17.142 1.511 -11.406 1.00 75.06 92 ASP A CA 1
ATOM 740 C C . ASP A 1 92 ? 15.659 1.204 -11.729 1.00 75.06 92 ASP A C 1
ATOM 742 O O . ASP A 1 92 ? 14.725 1.573 -11.023 1.00 75.06 92 ASP A O 1
ATOM 746 N N . THR A 1 93 ? 15.441 0.470 -12.816 1.00 79.69 93 THR A N 1
ATOM 747 C CA . THR A 1 93 ? 14.141 0.024 -13.333 1.00 79.69 93 THR A CA 1
ATOM 748 C C . THR A 1 93 ? 13.715 -1.318 -12.731 1.00 79.69 93 THR A C 1
ATOM 750 O O . THR A 1 93 ? 12.676 -1.869 -13.095 1.00 79.69 93 THR A O 1
ATOM 753 N N . ASN A 1 94 ? 14.493 -1.858 -11.787 1.00 85.69 94 ASN A N 1
ATOM 754 C CA . ASN A 1 94 ? 14.135 -3.066 -11.055 1.00 85.69 94 ASN A CA 1
ATOM 755 C C . ASN A 1 94 ? 12.861 -2.821 -10.232 1.00 85.69 94 ASN A C 1
ATOM 757 O O . ASN A 1 94 ? 12.783 -1.884 -9.435 1.00 85.69 94 ASN A O 1
ATOM 761 N N . ILE A 1 95 ? 11.878 -3.705 -10.400 1.00 85.12 95 ILE A N 1
ATOM 762 C CA . ILE A 1 95 ? 10.580 -3.616 -9.739 1.00 85.12 95 ILE A CA 1
ATOM 763 C C . ILE A 1 95 ? 10.689 -3.579 -8.206 1.00 85.12 95 ILE A C 1
ATOM 765 O O . ILE A 1 95 ? 9.905 -2.884 -7.564 1.00 85.12 95 ILE A O 1
ATOM 769 N N . ASP A 1 96 ? 11.686 -4.247 -7.617 1.00 87.69 96 ASP A N 1
ATOM 770 C CA . ASP A 1 96 ? 11.915 -4.247 -6.167 1.00 87.69 96 ASP A CA 1
ATOM 771 C C . ASP A 1 96 ? 12.314 -2.856 -5.657 1.00 87.69 96 ASP A C 1
ATOM 773 O O . ASP A 1 96 ? 11.861 -2.420 -4.596 1.00 87.69 96 ASP A O 1
ATOM 777 N N . ILE A 1 97 ? 13.133 -2.137 -6.433 1.00 88.06 97 ILE A N 1
ATOM 778 C CA . ILE A 1 97 ? 13.560 -0.768 -6.116 1.00 88.06 97 ILE A CA 1
ATOM 779 C C . ILE A 1 97 ? 12.370 0.177 -6.270 1.00 88.06 97 ILE A C 1
ATOM 781 O O . ILE A 1 97 ? 12.071 0.942 -5.355 1.00 88.06 97 ILE A O 1
ATOM 785 N N . ILE A 1 98 ? 11.614 0.043 -7.364 1.00 88.38 98 ILE A N 1
ATOM 786 C CA . ILE A 1 98 ? 10.403 0.839 -7.589 1.00 88.38 98 ILE A CA 1
ATOM 787 C C . ILE A 1 98 ? 9.395 0.629 -6.448 1.00 88.38 98 ILE A C 1
ATOM 789 O O . ILE A 1 98 ? 8.822 1.592 -5.937 1.00 88.38 98 ILE A O 1
ATOM 793 N N . PHE A 1 99 ? 9.182 -0.610 -5.996 1.00 90.31 99 PHE A N 1
ATOM 794 C CA . PHE A 1 99 ? 8.288 -0.882 -4.871 1.00 90.31 99 PHE A CA 1
ATOM 795 C C . PHE A 1 99 ? 8.795 -0.316 -3.554 1.00 90.31 99 PHE A C 1
ATOM 797 O O . PHE A 1 99 ? 7.984 0.177 -2.764 1.00 90.31 99 PHE A O 1
ATOM 804 N N . LYS A 1 100 ? 10.105 -0.360 -3.311 1.00 90.94 100 LYS A N 1
ATOM 805 C CA . LYS A 1 100 ? 10.708 0.269 -2.138 1.00 90.94 100 LYS A CA 1
ATOM 806 C C . LYS A 1 100 ? 10.429 1.772 -2.132 1.00 90.94 100 LYS A C 1
ATOM 808 O O . LYS A 1 100 ? 9.873 2.267 -1.153 1.00 90.94 100 LYS A O 1
ATOM 813 N N . ASP A 1 101 ? 10.689 2.461 -3.238 1.00 90.06 101 ASP A N 1
ATOM 814 C CA . ASP A 1 101 ? 10.461 3.904 -3.363 1.00 90.06 101 ASP A CA 1
ATOM 815 C C . ASP A 1 101 ? 8.982 4.268 -3.195 1.00 90.06 101 ASP A C 1
ATOM 817 O O . ASP A 1 101 ? 8.629 5.200 -2.467 1.00 90.06 101 ASP A O 1
ATOM 821 N N . LEU A 1 102 ? 8.083 3.507 -3.825 1.00 90.06 102 LEU A N 1
ATOM 822 C CA . LEU A 1 102 ? 6.641 3.706 -3.675 1.00 90.06 102 LEU A CA 1
ATOM 823 C C . LEU A 1 102 ? 6.183 3.477 -2.229 1.00 90.06 102 LEU A C 1
ATOM 825 O O . LEU A 1 102 ? 5.352 4.232 -1.720 1.00 90.06 102 LEU A O 1
ATOM 829 N N . THR A 1 103 ? 6.746 2.478 -1.549 1.00 88.06 103 THR A N 1
ATOM 830 C CA . THR A 1 103 ? 6.461 2.201 -0.135 1.00 88.06 103 THR A CA 1
ATOM 831 C C . THR A 1 103 ? 6.947 3.343 0.751 1.00 88.06 103 THR A C 1
ATOM 833 O O . THR A 1 103 ? 6.200 3.807 1.612 1.00 88.06 103 THR A O 1
ATOM 836 N N . GLU A 1 104 ? 8.155 3.856 0.526 1.00 88.12 104 GLU A N 1
ATOM 837 C CA . GLU A 1 104 ? 8.690 5.006 1.262 1.00 88.12 104 GLU A CA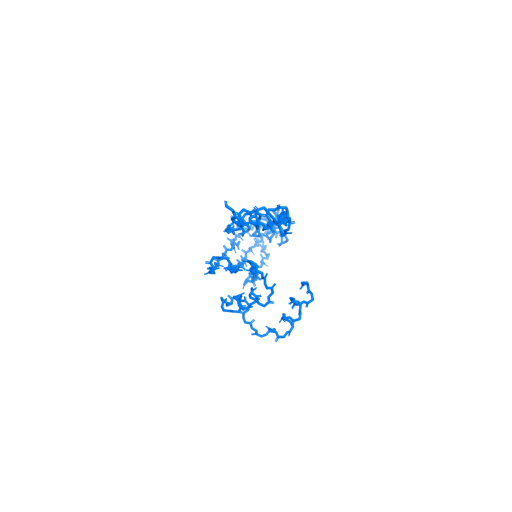 1
ATOM 838 C C . GLU A 1 104 ? 7.810 6.251 1.078 1.00 88.12 104 GLU A C 1
ATOM 840 O O . GLU A 1 104 ? 7.436 6.899 2.061 1.00 88.12 104 GLU A O 1
ATOM 845 N N . GLN A 1 105 ? 7.365 6.534 -0.150 1.00 87.31 105 GLN A N 1
ATOM 846 C CA . GLN A 1 105 ? 6.415 7.619 -0.421 1.00 87.31 105 GLN A CA 1
ATOM 847 C C . GLN A 1 105 ? 5.084 7.445 0.324 1.00 87.31 105 GLN A C 1
ATOM 849 O O . GLN A 1 105 ? 4.487 8.434 0.762 1.00 87.31 105 GLN A O 1
ATOM 854 N N . MET A 1 106 ? 4.593 6.211 0.464 1.00 85.75 106 MET A N 1
ATOM 855 C CA . MET A 1 106 ? 3.380 5.918 1.234 1.00 85.75 106 MET A CA 1
ATOM 856 C C . MET A 1 106 ? 3.604 6.117 2.733 1.00 85.75 106 MET A C 1
ATOM 858 O O . MET A 1 106 ? 2.771 6.746 3.386 1.00 85.75 106 MET A O 1
ATOM 862 N N . LEU A 1 107 ? 4.728 5.640 3.274 1.00 82.56 107 LEU A N 1
ATOM 863 C CA . LEU A 1 107 ? 5.068 5.765 4.694 1.00 82.56 107 LEU A CA 1
ATOM 864 C C . LEU A 1 107 ? 5.181 7.227 5.137 1.00 82.56 107 LEU A C 1
ATOM 866 O O . LEU A 1 107 ? 4.717 7.569 6.220 1.00 82.56 107 LEU A O 1
ATOM 870 N N . VAL A 1 108 ? 5.730 8.106 4.293 1.00 83.38 108 VAL A N 1
ATOM 871 C CA . VAL A 1 108 ? 5.817 9.550 4.586 1.00 83.38 108 VAL A CA 1
ATOM 872 C C . VAL A 1 108 ? 4.435 10.208 4.674 1.00 83.38 108 VAL A C 1
ATOM 874 O O . VAL A 1 108 ? 4.251 11.156 5.437 1.00 83.38 108 VAL A O 1
ATOM 877 N N . LYS A 1 109 ? 3.461 9.719 3.900 1.00 80.00 109 LYS A N 1
ATOM 878 C CA . LYS A 1 109 ? 2.094 10.262 3.851 1.00 80.00 109 LYS A CA 1
ATOM 879 C C . LYS A 1 109 ? 1.179 9.686 4.926 1.00 80.00 109 LYS A C 1
ATOM 881 O O . LYS A 1 109 ? 0.128 10.268 5.185 1.00 80.00 109 LYS A O 1
ATOM 886 N N . LEU A 1 110 ? 1.542 8.553 5.528 1.00 75.31 110 LEU A N 1
ATOM 887 C CA . LEU A 1 110 ? 0.760 7.984 6.616 1.00 75.31 110 LEU A CA 1
ATOM 888 C C . LEU A 1 110 ? 0.800 8.944 7.814 1.00 75.31 110 LEU A C 1
ATOM 890 O O . LEU A 1 110 ? 1.882 9.321 8.267 1.00 75.31 110 LEU A O 1
ATOM 894 N N . PRO A 1 111 ? -0.361 9.321 8.377 1.00 66.56 111 PRO A N 1
ATOM 895 C CA . PRO A 1 111 ? -0.414 10.277 9.483 1.00 66.56 111 PRO A CA 1
ATOM 896 C C . PRO A 1 111 ? 0.176 9.719 10.793 1.00 66.56 111 PRO A C 1
ATOM 898 O O . PRO A 1 111 ? 0.304 10.437 11.784 1.00 66.56 111 PRO A O 1
ATOM 901 N N . TYR A 1 112 ? 0.597 8.453 10.803 1.00 63.69 112 TYR A N 1
ATOM 902 C CA . TYR A 1 112 ? 1.090 7.735 11.972 1.00 63.69 112 TYR A CA 1
ATOM 903 C C . TYR A 1 112 ? 2.617 7.636 11.934 1.00 63.69 112 TYR A C 1
ATOM 905 O O . TYR A 1 112 ? 3.202 6.592 11.661 1.00 63.69 112 TYR A O 1
ATOM 913 N N . LYS A 1 113 ? 3.288 8.753 12.238 1.00 55.47 113 LYS A N 1
ATOM 914 C CA . LYS A 1 113 ? 4.761 8.859 12.272 1.00 55.47 113 LYS A CA 1
ATOM 915 C C . LYS A 1 113 ? 5.421 7.968 13.343 1.00 55.47 113 LYS A C 1
ATOM 917 O O . LYS A 1 113 ? 6.645 7.876 13.393 1.00 55.47 113 LYS A O 1
ATOM 922 N N . ARG A 1 114 ? 4.634 7.353 14.236 1.00 54.19 114 ARG A N 1
ATOM 923 C CA . ARG A 1 114 ? 5.089 6.438 15.291 1.00 54.19 114 ARG A CA 1
ATOM 924 C C . ARG A 1 114 ? 4.055 5.332 15.491 1.00 54.19 114 ARG A C 1
ATOM 926 O O . ARG A 1 114 ? 2.903 5.626 15.789 1.00 54.19 114 ARG A O 1
ATOM 933 N N . ILE A 1 115 ? 4.484 4.075 15.379 1.00 54.53 115 ILE A N 1
ATOM 934 C CA . ILE A 1 115 ? 3.771 2.951 15.997 1.00 54.53 115 ILE A CA 1
ATOM 935 C C . ILE A 1 115 ? 3.777 3.257 17.501 1.00 54.53 115 ILE A C 1
ATOM 937 O O . ILE A 1 115 ? 4.869 3.496 18.034 1.00 54.53 115 ILE A O 1
ATOM 941 N N . PRO A 1 116 ? 2.625 3.318 18.193 1.00 46.25 116 PRO A N 1
ATOM 942 C CA . PRO A 1 116 ? 2.628 3.401 19.643 1.00 46.25 116 PRO A CA 1
ATOM 943 C C . PRO A 1 116 ? 3.481 2.240 20.153 1.00 46.25 116 PRO A C 1
ATOM 945 O O . PRO A 1 116 ? 3.207 1.082 19.838 1.00 46.25 116 PRO A O 1
ATOM 948 N N . LEU A 1 117 ? 4.565 2.538 20.872 1.00 48.00 117 LEU A N 1
ATOM 949 C CA . LEU A 1 117 ? 5.316 1.514 21.587 1.00 48.00 117 LEU A CA 1
ATOM 950 C C . LEU A 1 117 ? 4.347 0.943 22.621 1.00 48.00 117 LEU A C 1
ATOM 952 O O . LEU A 1 117 ? 4.154 1.531 23.682 1.00 48.00 117 LEU A O 1
ATOM 956 N N . ALA A 1 118 ? 3.667 -0.146 22.274 1.00 50.03 118 ALA A N 1
ATOM 957 C CA . ALA A 1 118 ? 2.749 -0.816 23.170 1.00 50.03 118 ALA A CA 1
ATOM 958 C C . ALA A 1 118 ? 3.534 -1.247 24.423 1.00 50.03 118 ALA A C 1
ATOM 960 O O . ALA A 1 118 ? 4.301 -2.207 24.373 1.00 50.03 118 ALA A O 1
ATOM 961 N N . GLY A 1 119 ? 3.360 -0.517 25.533 1.00 48.47 119 GLY A N 1
ATOM 962 C CA . GLY A 1 119 ? 3.728 -0.988 26.871 1.00 48.47 119 GLY A CA 1
ATOM 963 C C . GLY A 1 119 ? 4.884 -0.314 27.625 1.00 48.47 119 GLY A C 1
ATOM 964 O O . GLY A 1 119 ? 5.611 -1.039 28.296 1.00 48.47 119 GLY A O 1
ATOM 965 N N . PHE A 1 120 ? 5.034 1.019 27.628 1.00 46.00 120 PHE A N 1
ATOM 966 C CA . PHE A 1 120 ? 5.971 1.688 28.563 1.00 46.00 120 PHE A CA 1
ATOM 967 C C . PHE A 1 120 ? 5.376 2.649 29.594 1.00 46.00 120 PHE A C 1
ATOM 969 O O . PHE A 1 120 ? 6.135 3.314 30.282 1.00 46.00 120 PHE A O 1
ATOM 976 N N . GLU A 1 121 ? 4.066 2.637 29.824 1.00 43.34 121 GLU A N 1
ATOM 977 C CA . GLU A 1 121 ? 3.528 3.111 31.105 1.00 43.34 121 GLU A CA 1
ATOM 978 C C . GLU A 1 121 ? 2.499 2.106 31.610 1.00 43.34 121 GLU A C 1
ATOM 980 O O . GLU A 1 121 ? 1.295 2.207 31.393 1.00 43.34 121 GLU A O 1
ATOM 985 N N . LYS A 1 122 ? 3.004 1.074 32.290 1.00 47.84 122 LYS A N 1
ATOM 986 C CA . LYS A 1 122 ? 2.200 0.400 33.305 1.00 47.84 122 LYS A CA 1
ATOM 987 C C . LYS A 1 122 ? 1.894 1.478 34.356 1.00 47.84 122 LYS A C 1
ATOM 989 O O . LYS A 1 122 ? 2.856 2.076 34.838 1.00 47.84 122 LYS A O 1
ATOM 994 N N . PRO A 1 123 ? 0.628 1.765 34.704 1.00 44.66 123 PRO A N 1
ATOM 995 C CA . PRO A 1 123 ? 0.353 2.679 35.801 1.00 44.66 123 PRO A CA 1
ATOM 996 C C . PRO A 1 123 ? 1.045 2.134 37.052 1.00 44.66 123 PRO A C 1
ATOM 998 O O . PRO A 1 123 ? 0.892 0.959 37.402 1.00 44.66 123 PRO A O 1
ATOM 1001 N N . ASP A 1 124 ? 1.872 2.976 37.662 1.00 48.31 124 ASP A N 1
ATOM 1002 C CA . ASP A 1 124 ? 2.604 2.657 38.879 1.00 48.31 124 ASP A CA 1
ATOM 1003 C C . ASP A 1 124 ? 1.594 2.281 39.985 1.00 48.31 124 ASP A C 1
ATOM 1005 O O . ASP A 1 124 ? 0.740 3.110 40.328 1.00 48.31 124 ASP A O 1
ATOM 1009 N N . PRO A 1 125 ? 1.641 1.062 40.566 1.00 52.00 125 PRO A N 1
ATOM 1010 C CA . PRO A 1 125 ? 0.694 0.632 41.601 1.00 52.00 125 PRO A CA 1
ATOM 1011 C C . PRO A 1 125 ? 0.728 1.496 42.873 1.00 52.00 125 PRO A C 1
ATOM 1013 O O . PRO A 1 125 ? -0.123 1.347 43.753 1.00 52.00 125 PRO A O 1
ATOM 1016 N N . LEU A 1 126 ? 1.710 2.391 43.001 1.00 50.16 126 LEU A N 1
ATOM 1017 C CA . LEU A 1 126 ? 1.903 3.238 44.174 1.00 50.16 126 LEU A CA 1
ATOM 1018 C C . LEU A 1 126 ? 1.004 4.484 44.210 1.00 50.16 126 LEU A C 1
ATOM 1020 O O . LEU A 1 126 ? 0.841 5.069 45.280 1.00 50.16 126 LEU A O 1
ATOM 1024 N N . THR A 1 127 ? 0.353 4.872 43.108 1.00 48.03 127 THR A N 1
ATOM 1025 C CA . THR A 1 127 ? -0.574 6.027 43.124 1.00 48.03 127 THR A CA 1
ATOM 1026 C C . THR A 1 127 ? -2.020 5.661 43.462 1.00 48.03 127 THR A C 1
ATOM 1028 O O . THR A 1 127 ? -2.774 6.527 43.905 1.00 48.03 127 THR A O 1
ATOM 1031 N N . THR A 1 128 ? -2.410 4.385 43.374 1.00 43.38 128 THR A N 1
ATOM 1032 C CA . THR A 1 128 ? -3.776 3.948 43.726 1.00 43.38 128 THR A CA 1
ATOM 1033 C C . THR A 1 128 ? -4.012 3.884 45.243 1.00 43.38 128 THR A C 1
ATOM 1035 O O . THR A 1 128 ? -5.137 4.075 45.696 1.00 43.38 128 THR A O 1
ATOM 1038 N N . ASN A 1 129 ? -2.964 3.706 46.058 1.00 44.84 129 ASN A N 1
ATOM 1039 C CA . ASN A 1 129 ? -3.109 3.562 47.515 1.00 44.84 129 ASN A CA 1
ATOM 1040 C C . ASN A 1 129 ? -3.050 4.880 48.311 1.00 44.84 129 ASN A C 1
ATOM 1042 O O . ASN A 1 129 ? -3.420 4.898 49.483 1.00 44.84 129 ASN A O 1
ATOM 1046 N N . LEU A 1 130 ? -2.650 6.006 47.709 1.00 46.34 130 LEU A N 1
ATOM 1047 C CA . LEU A 1 130 ? -2.558 7.288 48.431 1.00 46.34 130 LEU A CA 1
ATOM 1048 C C . LEU A 1 130 ? -3.860 8.103 48.441 1.00 46.34 130 LEU A C 1
ATOM 1050 O O . LEU A 1 130 ? -3.984 9.040 49.229 1.00 46.34 130 LEU A O 1
ATOM 1054 N N . GLN A 1 131 ? -4.859 7.737 47.632 1.00 47.84 131 GLN A N 1
ATOM 1055 C CA . GLN A 1 131 ? -6.172 8.398 47.653 1.00 47.84 131 GLN A CA 1
ATOM 1056 C C . GLN A 1 131 ? -7.185 7.747 48.611 1.00 47.84 131 GLN A C 1
ATOM 1058 O O . GLN A 1 131 ? -8.197 8.372 48.921 1.00 47.84 131 GLN A O 1
ATOM 1063 N N . GLN A 1 132 ? -6.906 6.553 49.150 1.00 47.25 132 GLN A N 1
ATOM 1064 C CA . GLN A 1 132 ? -7.779 5.904 50.142 1.00 47.25 132 GLN A CA 1
ATOM 1065 C C . GLN A 1 132 ? -7.437 6.238 51.604 1.00 47.25 132 GLN A C 1
ATOM 1067 O O . GLN A 1 132 ? -8.280 6.045 52.471 1.00 47.25 132 GLN A O 1
ATOM 1072 N N . ILE A 1 133 ? -6.264 6.815 51.898 1.00 50.03 133 ILE A N 1
ATOM 1073 C CA . ILE A 1 133 ? -5.848 7.095 53.291 1.00 50.03 133 ILE A CA 1
ATOM 1074 C C . ILE A 1 133 ? -6.306 8.488 53.783 1.00 50.03 133 ILE A C 1
ATOM 1076 O O . ILE A 1 133 ? -6.210 8.794 54.965 1.00 50.03 133 ILE A O 1
ATOM 1080 N N . LYS A 1 134 ? -6.876 9.348 52.922 1.00 48.41 134 LYS A N 1
ATOM 1081 C CA . LYS A 1 134 ? -7.294 10.718 53.304 1.00 48.41 134 LYS A CA 1
ATOM 1082 C C . LYS A 1 134 ? -8.786 10.912 53.611 1.00 48.41 134 LYS A C 1
ATOM 1084 O O . LYS A 1 134 ? -9.247 12.050 53.670 1.00 48.41 134 LYS A O 1
ATOM 1089 N N . LYS A 1 135 ? -9.546 9.836 53.834 1.00 53.66 135 LYS A N 1
ATOM 1090 C CA . LYS A 1 135 ? -10.924 9.916 54.349 1.00 53.66 135 LYS A CA 1
ATOM 1091 C C . LYS A 1 135 ? -11.153 8.917 55.485 1.00 53.66 135 LYS A C 1
ATOM 1093 O O . LYS A 1 135 ? -11.695 7.842 55.257 1.00 53.66 135 LYS A O 1
ATOM 1098 N N . LEU A 1 136 ? -10.806 9.314 56.706 1.00 40.81 136 LEU A N 1
ATOM 1099 C CA . LEU A 1 136 ? -11.543 8.915 57.907 1.00 40.81 136 LEU A CA 1
ATOM 1100 C C . LEU A 1 136 ? -11.461 10.065 58.935 1.00 40.81 136 LEU A C 1
ATOM 1102 O O . LEU A 1 136 ? -10.410 10.708 58.991 1.00 40.81 136 LEU A O 1
ATOM 1106 N N . PRO A 1 137 ? -12.556 10.394 59.645 1.00 53.06 137 PRO A N 1
ATOM 1107 C CA . PRO A 1 137 ? -12.664 11.591 60.468 1.00 53.06 137 PRO A CA 1
ATOM 1108 C C . PRO A 1 137 ? -12.267 11.317 61.922 1.00 53.06 137 PRO A C 1
ATOM 1110 O O . PRO A 1 137 ? -12.427 10.194 62.385 1.00 53.06 137 PRO A O 1
ATOM 1113 N N . ASP A 1 138 ? -11.838 12.372 62.610 1.00 47.50 138 ASP A N 1
ATOM 1114 C CA . ASP A 1 138 ? -12.170 12.668 64.009 1.00 47.50 138 ASP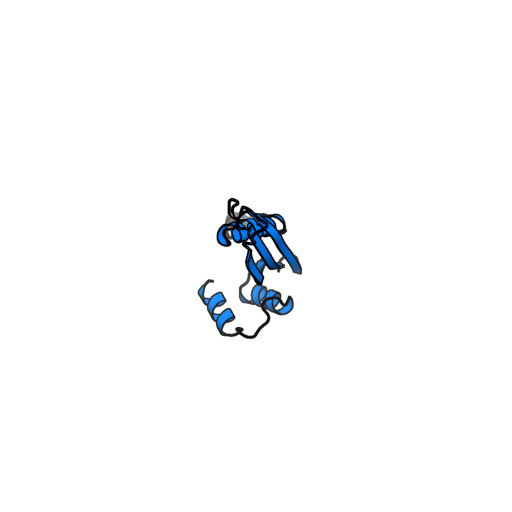 A CA 1
ATOM 1115 C C . ASP A 1 138 ? -12.277 14.195 64.150 1.00 47.50 138 ASP A C 1
ATOM 1117 O O . ASP A 1 138 ? -11.387 14.902 63.612 1.00 47.50 138 ASP A O 1
#

Secondary structure (DSSP, 8-state):
-HHHHHHHHHHTTTS-TTSHHHHHHHHHHHT-SEEEEEEEEEEEEEEE--TT-SS-EEEEEEEEEEEEEETTTTEEEEEEEEEEEEEETTS---HHHHHHHHHHHHHHHSS-SS---TTS-PPPTTSSSSSSTT----

pLDDT: mean 76.42, std 16.13, range [40.81, 92.69]

Organism: NCBI:txid2378